Protein AF-K1TJ42-F1 (afdb_monomer_lite)

pLDDT: mean 88.94, std 7.3, range [57.59, 96.19]

Structure (mmCIF, N/CA/C/O backbone):
data_AF-K1TJ42-F1
#
_entry.id   AF-K1TJ42-F1
#
loop_
_atom_site.group_PDB
_atom_site.id
_atom_site.type_symbol
_atom_site.label_atom_id
_atom_site.label_alt_id
_atom_site.label_comp_id
_atom_site.label_asym_id
_atom_site.label_entity_id
_atom_site.label_seq_id
_atom_site.pdbx_PDB_ins_code
_atom_site.Cartn_x
_atom_site.Cartn_y
_atom_site.Cartn_z
_atom_site.occupancy
_atom_site.B_iso_or_equiv
_atom_site.auth_seq_id
_atom_site.auth_comp_id
_atom_site.auth_asym_id
_atom_site.auth_atom_id
_atom_site.pdbx_PDB_model_num
ATOM 1 N N . MET A 1 1 ? 3.726 14.805 -21.926 1.00 73.00 1 MET A N 1
ATOM 2 C CA . MET A 1 1 ? 3.911 13.623 -21.048 1.00 73.00 1 MET A CA 1
ATOM 3 C C . MET A 1 1 ? 2.790 12.601 -21.266 1.00 73.00 1 MET A C 1
ATOM 5 O O . MET A 1 1 ? 1.783 12.955 -21.866 1.00 73.00 1 MET A O 1
ATOM 9 N N . TYR A 1 2 ? 2.928 11.346 -20.803 1.00 90.81 2 TYR A N 1
ATOM 10 C CA . TYR A 1 2 ? 1.888 10.308 -20.982 1.00 90.81 2 TYR A CA 1
ATOM 11 C C . TYR A 1 2 ? 0.571 10.646 -20.260 1.00 90.81 2 TYR A C 1
ATOM 13 O O . TYR A 1 2 ? -0.490 10.549 -20.869 1.00 90.81 2 TYR A O 1
ATOM 21 N N . ALA A 1 3 ? 0.636 11.088 -18.998 1.00 91.25 3 ALA A N 1
ATOM 22 C CA . ALA A 1 3 ? -0.545 11.459 -18.210 1.00 91.25 3 ALA A CA 1
ATOM 23 C C . ALA A 1 3 ? -1.304 12.656 -18.816 1.00 91.25 3 ALA A C 1
ATOM 25 O O . ALA A 1 3 ? -2.513 12.579 -19.014 1.00 91.25 3 ALA A O 1
ATOM 26 N N . GLU A 1 4 ? -0.590 13.708 -19.227 1.00 91.00 4 GLU A N 1
ATOM 27 C CA . GLU A 1 4 ? -1.174 14.870 -19.920 1.00 91.00 4 GLU A CA 1
ATOM 28 C C . GLU A 1 4 ? -1.897 14.471 -21.215 1.00 91.00 4 GLU A C 1
ATOM 30 O O . GLU A 1 4 ? -3.010 14.922 -21.471 1.00 91.00 4 GLU A O 1
ATOM 35 N N . ALA A 1 5 ? -1.304 13.572 -22.011 1.00 93.56 5 ALA A N 1
ATOM 36 C CA . ALA A 1 5 ? -1.918 13.061 -23.240 1.00 93.56 5 ALA A CA 1
ATOM 37 C C . ALA A 1 5 ? -3.174 12.208 -22.979 1.00 93.56 5 ALA A C 1
ATOM 39 O O . ALA A 1 5 ? -3.959 11.959 -23.894 1.00 93.56 5 ALA A O 1
ATOM 40 N N . LYS A 1 6 ? -3.359 11.732 -21.743 1.00 91.44 6 LYS A N 1
ATOM 41 C CA . LYS A 1 6 ? -4.565 11.039 -21.274 1.00 91.44 6 LYS A CA 1
ATOM 42 C C . LYS A 1 6 ? -5.526 11.958 -20.518 1.00 91.44 6 LYS A C 1
ATOM 44 O O . LYS A 1 6 ? -6.544 11.467 -20.041 1.00 91.44 6 LYS A O 1
ATOM 49 N N . HIS A 1 7 ? -5.233 13.259 -20.447 1.00 93.81 7 HIS A N 1
ATOM 50 C CA . HIS A 1 7 ? -5.984 14.241 -19.664 1.00 93.81 7 HIS A CA 1
ATOM 51 C C . HIS A 1 7 ? -6.099 13.854 -18.183 1.00 93.81 7 HIS A C 1
ATOM 53 O O . HIS A 1 7 ? -7.140 14.050 -17.559 1.00 93.81 7 HIS A O 1
ATOM 59 N N . TRP A 1 8 ? -5.038 13.262 -17.633 1.00 95.69 8 TRP A N 1
ATOM 60 C CA . TRP A 1 8 ? -4.941 12.959 -16.210 1.00 95.69 8 TRP A CA 1
ATOM 61 C C . TRP A 1 8 ? -4.169 14.053 -15.482 1.00 95.69 8 TRP A C 1
ATOM 63 O O . TRP A 1 8 ? -3.169 14.563 -15.994 1.00 95.69 8 TRP A O 1
ATOM 73 N N . THR A 1 9 ? -4.617 14.364 -14.273 1.00 94.69 9 THR A N 1
ATOM 74 C CA . THR A 1 9 ? -3.929 15.271 -13.356 1.00 94.69 9 THR A CA 1
ATOM 75 C C . THR A 1 9 ? -2.926 14.470 -12.540 1.00 94.69 9 THR A C 1
ATOM 77 O O . THR A 1 9 ? -3.253 13.392 -12.045 1.00 94.69 9 THR A O 1
ATOM 80 N N . VAL A 1 10 ? -1.705 14.986 -12.411 1.00 94.75 10 VAL A N 1
ATOM 81 C CA . VAL A 1 10 ? -0.651 14.377 -11.594 1.00 94.75 10 VAL A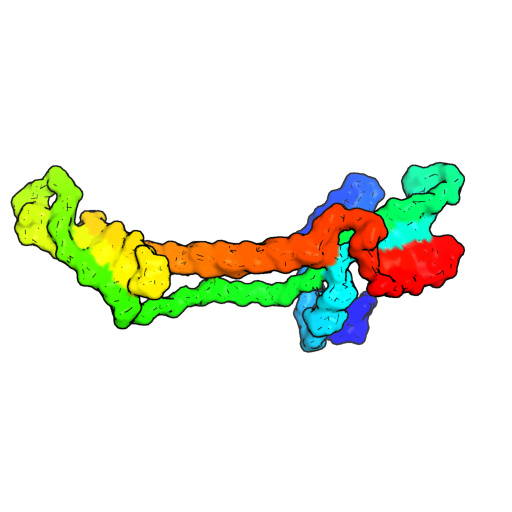 CA 1
ATOM 82 C C . VAL A 1 10 ? -0.317 15.318 -10.449 1.00 94.75 10 VAL A C 1
ATOM 84 O O . VAL A 1 10 ? 0.030 16.474 -10.691 1.00 94.75 10 VAL A O 1
ATOM 87 N N . THR A 1 11 ? -0.382 14.811 -9.223 1.00 95.00 11 THR A N 1
ATOM 88 C CA . THR A 1 11 ? -0.016 15.547 -8.009 1.00 95.00 11 THR A CA 1
ATOM 89 C C . THR A 1 11 ? 1.178 14.860 -7.364 1.00 95.00 11 THR A C 1
ATOM 91 O O . THR A 1 11 ? 1.114 13.682 -7.024 1.00 95.00 11 THR A O 1
ATOM 94 N N . LEU A 1 12 ? 2.288 15.575 -7.200 1.00 93.06 12 LEU A N 1
ATOM 95 C CA . LEU A 1 12 ? 3.464 15.045 -6.513 1.00 93.06 12 LEU A CA 1
ATOM 96 C C . LEU A 1 12 ? 3.221 15.067 -5.000 1.00 93.06 12 LEU A C 1
ATOM 98 O O . LEU A 1 12 ? 2.950 16.128 -4.443 1.00 93.06 12 LEU A O 1
ATOM 102 N N . LEU A 1 13 ? 3.320 13.909 -4.350 1.00 92.19 13 LEU A N 1
ATOM 103 C CA . LEU A 1 13 ? 3.121 13.773 -2.904 1.00 92.19 13 LEU A CA 1
ATOM 104 C C . LEU A 1 13 ? 4.454 13.778 -2.161 1.00 92.19 13 LEU A C 1
ATOM 106 O O . LEU A 1 13 ? 4.599 14.423 -1.127 1.00 92.19 13 LEU A O 1
ATOM 110 N N . ASN A 1 14 ? 5.432 13.056 -2.700 1.00 92.38 14 ASN A N 1
ATOM 111 C CA . ASN A 1 14 ? 6.750 12.909 -2.109 1.00 92.38 14 ASN A CA 1
ATOM 112 C C . ASN A 1 14 ? 7.800 12.767 -3.208 1.00 92.38 14 ASN A C 1
ATOM 114 O O . ASN A 1 14 ? 7.544 12.191 -4.267 1.00 92.38 14 ASN A O 1
ATOM 118 N N . TYR A 1 15 ? 8.989 13.300 -2.956 1.00 93.44 15 TYR A N 1
ATOM 119 C CA . TYR A 1 15 ? 10.063 13.324 -3.932 1.00 93.44 15 TYR A CA 1
ATOM 120 C C . TYR A 1 15 ? 11.413 13.384 -3.231 1.00 93.44 15 TYR A C 1
ATOM 122 O O . TYR A 1 15 ? 11.702 14.318 -2.484 1.00 93.44 15 TYR A O 1
ATOM 130 N N . ASN A 1 16 ? 12.227 12.361 -3.466 1.00 93.25 16 ASN A N 1
ATOM 131 C CA . ASN A 1 16 ? 13.525 12.183 -2.842 1.00 93.25 16 ASN A CA 1
ATOM 132 C C . ASN A 1 16 ? 14.612 12.137 -3.919 1.00 93.25 16 ASN A C 1
ATOM 134 O O . ASN A 1 16 ? 14.671 11.205 -4.726 1.00 93.25 16 ASN A O 1
ATOM 138 N N . GLU A 1 17 ? 15.465 13.156 -3.926 1.00 92.94 17 GLU A N 1
ATOM 139 C CA . GLU A 1 17 ? 16.556 13.305 -4.883 1.00 92.94 17 GLU A CA 1
ATOM 140 C C . GLU A 1 17 ? 17.825 12.578 -4.434 1.00 92.94 17 GLU A C 1
ATOM 142 O O . GLU A 1 17 ? 18.083 12.366 -3.250 1.00 92.94 17 GLU A O 1
ATOM 147 N N . THR A 1 18 ? 18.662 12.220 -5.403 1.00 89.62 18 THR A N 1
ATOM 148 C CA . THR A 1 18 ? 20.022 11.737 -5.140 1.00 89.62 18 THR A CA 1
ATOM 149 C C . THR A 1 18 ? 21.047 12.855 -5.311 1.00 89.62 18 THR A C 1
ATOM 151 O O . THR A 1 18 ? 20.904 13.689 -6.201 1.00 89.62 18 THR A O 1
ATOM 154 N N . GLU A 1 19 ? 22.144 12.812 -4.549 1.00 81.38 19 GLU A N 1
ATOM 155 C CA . GLU A 1 19 ? 23.230 13.815 -4.590 1.00 81.38 19 GLU A CA 1
ATOM 156 C C . GLU A 1 19 ? 23.853 14.014 -5.985 1.00 81.38 19 GLU A C 1
ATOM 158 O O . GLU A 1 19 ? 24.310 15.102 -6.319 1.00 81.38 19 GLU A O 1
ATOM 163 N N . LEU A 1 20 ? 23.857 12.966 -6.814 1.00 78.31 20 LEU A N 1
ATOM 164 C CA . LEU A 1 20 ? 24.419 12.968 -8.170 1.00 78.31 20 LEU A CA 1
ATOM 165 C C . LEU A 1 20 ? 23.394 13.353 -9.256 1.00 78.31 20 LEU A C 1
ATOM 167 O O . LEU A 1 20 ? 23.684 13.225 -10.444 1.00 78.31 20 LEU A O 1
ATOM 171 N N . GLY A 1 21 ? 22.202 13.810 -8.860 1.00 83.25 21 GLY A N 1
ATOM 172 C CA . GLY A 1 21 ? 21.078 14.069 -9.756 1.00 83.25 21 GLY A CA 1
ATOM 173 C C . GLY A 1 21 ? 20.253 12.815 -10.055 1.00 83.25 21 GLY A C 1
ATOM 174 O O . GLY A 1 21 ? 20.766 11.698 -10.111 1.00 83.25 21 GLY A O 1
ATOM 175 N N . GLY A 1 22 ? 18.946 13.003 -10.230 1.00 86.88 22 GLY A N 1
ATOM 176 C CA . GLY A 1 22 ? 17.974 11.918 -10.347 1.00 86.88 22 GLY A CA 1
ATOM 177 C C . GLY A 1 22 ? 17.167 11.705 -9.067 1.00 86.88 22 GLY A C 1
ATOM 178 O O . GLY A 1 22 ? 17.271 12.460 -8.102 1.00 86.88 22 GLY A O 1
ATOM 179 N N . VAL A 1 23 ? 16.323 10.676 -9.096 1.00 91.44 23 VAL A N 1
ATOM 180 C CA . VAL A 1 23 ? 15.300 10.419 -8.080 1.00 91.44 23 VAL A CA 1
ATOM 181 C C . VAL A 1 23 ? 15.555 9.059 -7.462 1.00 91.44 23 VAL A C 1
ATOM 183 O O . VAL A 1 23 ? 15.620 8.057 -8.177 1.00 91.44 23 VAL A O 1
ATOM 186 N N . LYS A 1 24 ? 15.690 9.023 -6.139 1.00 91.56 24 LYS A N 1
ATOM 187 C CA . LYS A 1 24 ? 15.766 7.777 -5.379 1.00 91.56 24 LYS A CA 1
ATOM 188 C C . LYS A 1 24 ? 14.379 7.156 -5.246 1.00 91.56 24 LYS A C 1
ATOM 190 O O . LYS A 1 24 ? 14.200 5.984 -5.556 1.00 91.56 24 LYS A O 1
ATOM 195 N N . GLU A 1 25 ? 13.418 7.958 -4.795 1.00 92.69 25 GLU A N 1
ATOM 196 C CA . GLU A 1 25 ? 12.025 7.573 -4.556 1.00 92.69 25 GLU A CA 1
ATOM 197 C C . GLU A 1 25 ? 11.114 8.762 -4.878 1.00 92.69 25 GLU A C 1
ATOM 199 O O . GLU A 1 25 ? 11.459 9.907 -4.588 1.00 92.69 25 GLU A O 1
ATOM 204 N N . ALA A 1 26 ? 9.959 8.503 -5.483 1.00 94.38 26 ALA A N 1
ATOM 205 C CA . ALA A 1 26 ? 8.925 9.508 -5.688 1.00 94.38 26 ALA A CA 1
ATOM 206 C C . ALA A 1 26 ? 7.549 8.858 -5.609 1.00 94.38 26 ALA A C 1
ATOM 208 O O . ALA A 1 26 ? 7.325 7.802 -6.203 1.00 94.38 26 ALA A O 1
ATOM 209 N N . ASP A 1 27 ? 6.639 9.537 -4.923 1.00 93.88 27 ASP A N 1
ATOM 210 C CA . ASP A 1 27 ? 5.243 9.153 -4.799 1.00 93.88 27 ASP A CA 1
ATOM 211 C C . ASP A 1 27 ? 4.395 10.255 -5.431 1.00 93.88 27 ASP A C 1
ATOM 213 O O . ASP A 1 27 ? 4.568 11.447 -5.154 1.00 93.88 27 ASP A O 1
ATOM 217 N N . PHE A 1 28 ? 3.475 9.865 -6.300 1.00 93.94 28 PHE A N 1
ATOM 218 C CA . PHE A 1 28 ? 2.587 10.789 -6.985 1.00 93.94 28 PHE A CA 1
ATOM 219 C C . PHE A 1 28 ? 1.197 10.179 -7.113 1.00 93.94 28 PHE A C 1
ATOM 221 O O . PHE A 1 28 ? 1.029 8.975 -7.296 1.00 93.94 28 PHE A O 1
ATOM 228 N N . GLU A 1 29 ? 0.201 11.043 -7.031 1.00 94.00 29 GLU A N 1
ATOM 229 C CA . GLU A 1 29 ? -1.196 10.722 -7.243 1.00 94.00 29 GLU A CA 1
ATOM 230 C C . GLU A 1 29 ? -1.559 10.993 -8.705 1.00 94.00 29 GLU A C 1
ATOM 232 O O . GLU A 1 29 ? -1.160 12.012 -9.276 1.00 94.00 29 GLU A O 1
ATOM 237 N N . ILE A 1 30 ? -2.323 10.085 -9.316 1.00 94.25 30 ILE A N 1
ATOM 238 C CA . ILE A 1 30 ? -2.852 10.263 -10.671 1.00 94.25 30 ILE A CA 1
ATOM 239 C C . ILE A 1 30 ? -4.369 10.243 -10.609 1.00 94.25 30 ILE A C 1
ATOM 241 O O . ILE A 1 30 ? -4.978 9.198 -10.381 1.00 94.25 30 ILE A O 1
ATOM 245 N N . GLN A 1 31 ? -4.972 11.390 -10.898 1.00 93.81 31 GLN A N 1
ATOM 246 C CA . GLN A 1 31 ? -6.416 11.548 -10.952 1.00 93.81 31 GLN A CA 1
ATOM 247 C C . GLN A 1 31 ? -6.886 11.562 -12.405 1.00 93.81 31 GLN A C 1
ATOM 249 O O . GLN A 1 31 ? -6.473 12.392 -13.220 1.00 93.81 31 GLN A O 1
ATOM 254 N N . GLY A 1 32 ? -7.772 10.629 -12.741 1.00 92.88 32 GLY A N 1
ATOM 255 C CA . GLY A 1 32 ? -8.365 10.562 -14.067 1.00 92.88 32 GLY A CA 1
ATOM 256 C C . GLY A 1 32 ? -9.116 9.265 -14.334 1.00 92.88 32 GLY A C 1
ATOM 257 O O . GLY A 1 32 ? -8.826 8.210 -13.765 1.00 92.88 32 GLY A O 1
ATOM 258 N N . ALA A 1 33 ? -10.090 9.336 -15.240 1.00 92.38 33 ALA A N 1
ATOM 259 C CA . ALA A 1 33 ? -10.917 8.189 -15.588 1.00 92.38 33 ALA A CA 1
ATOM 260 C C . ALA A 1 33 ? -10.064 7.035 -16.144 1.00 92.38 33 ALA A C 1
ATOM 262 O O . ALA A 1 33 ? -9.321 7.188 -17.120 1.00 92.38 33 ALA A O 1
ATOM 263 N N . GLY A 1 34 ? -10.181 5.864 -15.513 1.00 91.75 34 GLY A N 1
ATOM 264 C CA . GLY A 1 34 ? -9.480 4.648 -15.923 1.00 91.75 34 GLY A CA 1
ATOM 265 C C . GLY A 1 34 ? -7.968 4.647 -15.671 1.00 91.75 34 GLY A C 1
ATOM 266 O O . GLY A 1 34 ? -7.300 3.751 -16.194 1.00 91.75 34 GLY A O 1
ATOM 267 N N . ALA A 1 35 ? -7.424 5.584 -14.882 1.00 93.31 35 ALA A N 1
ATOM 268 C CA . ALA A 1 35 ? -5.989 5.672 -14.592 1.00 93.31 35 ALA A CA 1
ATOM 269 C C . ALA A 1 35 ? -5.422 4.349 -14.053 1.00 93.31 35 ALA A C 1
ATOM 271 O O . ALA A 1 35 ? -4.567 3.734 -14.696 1.00 93.31 35 ALA A O 1
ATOM 272 N N . TYR A 1 36 ? -5.987 3.840 -12.953 1.00 92.06 36 TYR A N 1
ATOM 273 C CA . TYR A 1 36 ? -5.563 2.572 -12.351 1.00 92.06 36 TYR A CA 1
ATOM 274 C C . TYR A 1 36 ? -5.667 1.391 -13.328 1.00 92.06 36 TYR A C 1
ATOM 276 O O . TYR A 1 36 ? -4.726 0.617 -13.483 1.00 92.06 36 TYR A O 1
ATOM 284 N N . SER A 1 37 ? -6.774 1.288 -14.075 1.00 92.50 37 SER A N 1
ATOM 285 C CA . SER A 1 37 ? -7.002 0.176 -15.013 1.00 92.50 37 SER A CA 1
ATOM 286 C C . SER A 1 37 ? -5.924 0.045 -16.094 1.00 92.50 37 SER A C 1
ATOM 288 O O . SER A 1 37 ? -5.658 -1.063 -16.562 1.00 92.50 37 SER A O 1
ATOM 290 N N . ARG A 1 38 ? -5.304 1.169 -16.477 1.00 93.19 38 ARG A N 1
ATOM 291 C CA . ARG A 1 38 ? -4.212 1.212 -17.451 1.00 93.19 38 ARG A CA 1
ATOM 292 C C . ARG A 1 38 ? -2.852 1.039 -16.790 1.00 93.19 38 ARG A C 1
ATOM 294 O O . ARG A 1 38 ? -2.024 0.317 -17.328 1.00 93.19 38 ARG A O 1
ATOM 301 N N . LEU A 1 39 ? -2.625 1.703 -15.659 1.00 94.19 39 LEU A N 1
ATOM 302 C CA . LEU A 1 39 ? -1.321 1.732 -14.999 1.00 94.19 39 LEU A CA 1
ATOM 303 C C . LEU A 1 39 ? -1.024 0.470 -14.188 1.00 94.19 39 LEU A C 1
ATOM 305 O O . LEU A 1 39 ? 0.138 0.186 -13.950 1.00 94.19 39 LEU A O 1
ATOM 309 N N . LYS A 1 40 ? -2.023 -0.338 -13.819 1.00 92.06 40 LYS A N 1
ATOM 310 C CA . LYS A 1 40 ? -1.805 -1.584 -13.063 1.00 92.06 40 LYS A CA 1
ATOM 311 C C . LYS A 1 40 ? -0.838 -2.576 -13.726 1.00 92.06 40 LYS A C 1
ATOM 313 O O . LYS A 1 40 ? -0.302 -3.435 -13.050 1.00 92.06 40 LYS A O 1
ATOM 318 N N . PHE A 1 41 ? -0.625 -2.483 -15.040 1.00 91.69 41 PHE A N 1
ATOM 319 C CA . PHE A 1 41 ? 0.328 -3.335 -15.769 1.00 91.69 41 PHE A CA 1
ATOM 320 C C . PHE A 1 41 ? 1.757 -2.780 -15.774 1.00 91.69 41 PHE A C 1
ATOM 322 O O . PHE A 1 41 ? 2.675 -3.436 -16.252 1.00 91.69 41 PHE A O 1
ATOM 329 N N . GLU A 1 42 ? 1.944 -1.571 -15.252 1.00 94.12 42 GLU A N 1
ATOM 330 C CA . GLU A 1 42 ? 3.244 -0.933 -15.068 1.00 94.12 42 GLU A CA 1
ATOM 331 C C . GLU A 1 42 ? 3.852 -1.276 -13.700 1.00 94.12 42 GLU A C 1
ATOM 333 O O . GLU A 1 42 ? 4.966 -0.860 -13.411 1.00 94.12 42 GLU A O 1
ATOM 338 N N . SER A 1 43 ? 3.146 -2.017 -12.838 1.00 93.69 43 SER A N 1
ATOM 339 C CA . SER A 1 43 ? 3.679 -2.430 -11.542 1.00 93.69 43 SER A CA 1
ATOM 340 C C . SER A 1 43 ? 4.687 -3.568 -11.691 1.00 93.69 43 SER A C 1
ATOM 342 O O . SER A 1 43 ? 4.343 -4.626 -12.222 1.00 93.69 43 SER A O 1
ATOM 344 N N . GLY A 1 44 ? 5.900 -3.389 -11.178 1.00 93.69 44 GLY A N 1
ATOM 345 C CA . GLY A 1 44 ? 6.945 -4.407 -11.198 1.00 93.69 44 GLY A CA 1
ATOM 346 C C . GLY A 1 44 ? 8.350 -3.837 -11.324 1.00 93.69 44 GLY A C 1
ATOM 347 O O . GLY A 1 44 ? 8.597 -2.642 -11.137 1.00 93.69 44 GLY A O 1
ATOM 348 N N . VAL A 1 45 ? 9.303 -4.714 -11.648 1.00 95.25 45 VAL A N 1
ATOM 349 C CA . VAL A 1 45 ? 10.705 -4.331 -11.845 1.00 95.25 45 VAL A CA 1
ATOM 350 C C . VAL A 1 45 ? 10.964 -3.976 -13.313 1.00 95.25 45 VAL A C 1
ATOM 352 O O . VAL A 1 45 ? 10.803 -4.788 -14.227 1.00 95.25 45 VAL A O 1
ATOM 355 N N . HIS A 1 46 ? 11.447 -2.761 -13.542 1.00 95.88 46 HIS A N 1
ATOM 356 C CA . HIS A 1 46 ? 11.891 -2.242 -14.829 1.00 95.88 46 HIS A CA 1
ATOM 357 C C . HIS A 1 46 ? 13.410 -2.347 -14.915 1.00 95.88 46 HIS A C 1
ATOM 359 O O . HIS A 1 46 ? 14.145 -1.775 -14.111 1.00 95.88 46 HIS A O 1
ATOM 365 N N . ARG A 1 47 ? 13.906 -3.078 -15.910 1.00 95.25 47 ARG A N 1
ATOM 366 C CA . ARG A 1 47 ? 15.340 -3.263 -16.144 1.00 95.25 47 ARG A CA 1
ATOM 367 C C . ARG A 1 47 ? 15.824 -2.310 -17.226 1.00 95.25 47 ARG A C 1
ATOM 369 O O . ARG A 1 47 ? 15.271 -2.312 -18.318 1.00 95.25 47 ARG A O 1
ATOM 376 N N . VAL A 1 48 ? 16.918 -1.593 -16.994 1.00 95.31 48 VAL A N 1
ATOM 377 C CA . VAL A 1 48 ? 17.564 -0.755 -18.015 1.00 95.31 48 VAL A CA 1
ATOM 378 C C . VAL A 1 48 ? 18.972 -1.244 -18.325 1.00 95.31 48 VAL A C 1
ATOM 380 O O . VAL A 1 48 ? 19.723 -1.616 -17.424 1.00 95.31 48 VAL A O 1
ATOM 383 N N . GLN A 1 49 ? 19.331 -1.252 -19.606 1.00 94.50 49 GLN A N 1
ATOM 384 C CA . GLN A 1 49 ? 20.678 -1.531 -20.092 1.00 94.50 49 GLN A CA 1
ATOM 385 C C . GLN A 1 49 ? 21.180 -0.328 -20.885 1.00 94.50 49 GLN A C 1
ATOM 387 O O . GLN A 1 49 ? 20.628 -0.012 -21.941 1.00 94.50 49 GLN A O 1
ATOM 392 N N . ARG A 1 50 ? 22.208 0.348 -20.366 1.00 94.69 50 ARG A N 1
ATOM 393 C CA . ARG A 1 50 ? 22.812 1.544 -20.973 1.00 94.69 50 ARG A CA 1
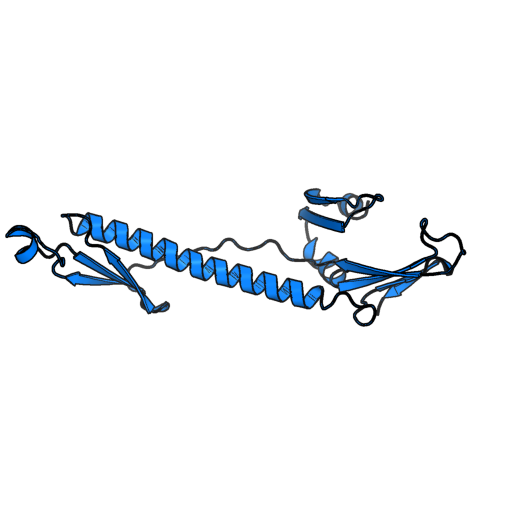ATOM 394 C C . ARG A 1 50 ? 24.264 1.713 -20.534 1.00 94.69 50 ARG A C 1
ATOM 396 O O . ARG A 1 50 ? 24.680 1.089 -19.562 1.00 94.69 50 ARG A O 1
ATOM 403 N N . VAL A 1 51 ? 25.009 2.575 -21.216 1.00 93.38 51 VAL A N 1
ATOM 404 C CA . VAL A 1 51 ? 26.265 3.129 -20.688 1.00 93.38 51 VAL A CA 1
ATOM 405 C C . VAL A 1 51 ? 25.879 4.307 -19.785 1.00 93.38 51 VAL A C 1
ATOM 407 O O . VAL A 1 51 ? 25.253 5.240 -20.290 1.00 93.38 51 VAL A O 1
ATOM 410 N N . PRO A 1 52 ? 26.101 4.248 -18.461 1.00 90.75 52 PRO A N 1
ATOM 411 C CA . PRO A 1 52 ? 25.717 5.336 -17.570 1.00 90.75 52 PRO A CA 1
ATOM 412 C C . PRO A 1 52 ? 26.721 6.491 -17.659 1.00 90.75 52 PRO A C 1
ATOM 414 O O . PRO A 1 52 ? 27.891 6.285 -17.960 1.00 90.75 52 PRO A O 1
ATOM 417 N N . GLU A 1 53 ? 26.267 7.703 -17.351 1.00 86.88 53 GLU A N 1
ATOM 418 C CA . GLU A 1 53 ? 27.093 8.921 -17.424 1.00 86.88 53 GLU A CA 1
ATOM 419 C C . GLU A 1 53 ? 28.283 8.895 -16.453 1.00 86.88 53 GLU A C 1
ATOM 421 O O . GLU A 1 53 ? 29.317 9.499 -16.713 1.00 86.88 53 GLU A O 1
ATOM 426 N N . THR A 1 54 ? 28.164 8.143 -15.358 1.00 85.69 54 THR A N 1
ATOM 427 C CA . THR A 1 54 ? 29.223 7.960 -14.359 1.00 85.69 54 THR A CA 1
ATOM 428 C C . THR A 1 54 ? 30.303 6.954 -14.782 1.00 85.69 54 THR A C 1
ATOM 430 O O . THR A 1 54 ? 31.247 6.739 -14.028 1.00 85.69 54 THR A O 1
ATOM 433 N N . GLU A 1 55 ? 30.166 6.288 -15.935 1.00 87.06 55 GLU A N 1
ATOM 434 C CA . GLU A 1 55 ? 31.084 5.240 -16.400 1.00 87.06 55 GLU A CA 1
ATOM 435 C C . GLU A 1 55 ? 32.036 5.767 -17.481 1.00 87.06 55 GLU A C 1
ATOM 437 O O . GLU A 1 55 ? 31.618 6.136 -18.576 1.00 87.06 55 GLU A O 1
ATOM 442 N N . SER A 1 56 ? 33.344 5.734 -17.214 1.00 82.00 56 SER A N 1
ATOM 443 C CA . SER A 1 56 ? 34.361 6.251 -18.145 1.00 82.00 56 SER A CA 1
ATOM 444 C C . SER A 1 56 ? 34.759 5.267 -19.256 1.00 82.00 56 SER A C 1
ATOM 446 O O . SER A 1 56 ? 35.331 5.675 -20.261 1.00 82.00 56 SER A O 1
ATOM 448 N N . GLY A 1 57 ? 34.482 3.967 -19.089 1.00 85.19 57 GLY A N 1
ATOM 449 C CA . GLY A 1 57 ? 34.969 2.900 -19.975 1.00 85.19 57 GLY A CA 1
ATOM 450 C C . GLY A 1 57 ? 34.034 2.499 -21.121 1.00 85.19 57 GLY A C 1
ATOM 451 O O . GLY A 1 57 ? 34.321 1.531 -21.823 1.00 85.19 57 GLY A O 1
ATOM 452 N N . GLY A 1 58 ? 32.889 3.168 -21.288 1.00 86.94 58 GLY A N 1
ATOM 453 C CA . GLY A 1 58 ? 31.910 2.823 -22.329 1.00 86.94 58 GLY A CA 1
ATOM 454 C C . GLY A 1 58 ? 31.218 1.465 -22.130 1.00 86.94 58 GLY A C 1
ATOM 455 O O . GLY A 1 58 ? 30.595 0.938 -23.053 1.00 86.94 58 GLY A O 1
ATOM 456 N N . ARG A 1 59 ? 31.330 0.863 -20.938 1.00 92.44 59 ARG A N 1
ATOM 457 C CA . ARG A 1 59 ? 30.745 -0.445 -20.635 1.00 92.44 59 ARG A CA 1
ATOM 458 C C . ARG A 1 59 ? 29.243 -0.319 -20.379 1.00 92.44 59 ARG A C 1
ATOM 460 O O . ARG A 1 59 ? 28.778 0.562 -19.663 1.00 92.44 59 ARG A O 1
ATOM 467 N N . VAL A 1 60 ? 28.470 -1.249 -20.938 1.00 91.75 60 VAL A N 1
ATOM 468 C CA . VAL A 1 60 ? 27.023 -1.320 -20.695 1.00 91.75 60 VAL A CA 1
ATOM 469 C C . VAL A 1 60 ? 26.758 -1.877 -19.299 1.00 91.75 60 VAL A C 1
ATOM 471 O O . VAL A 1 60 ? 27.138 -3.007 -18.987 1.00 91.75 60 VAL A O 1
ATOM 474 N N . HIS A 1 61 ? 26.061 -1.103 -18.473 1.00 93.19 61 HIS A N 1
ATOM 475 C CA . HIS A 1 61 ? 25.591 -1.509 -17.153 1.00 93.19 61 HIS A CA 1
ATOM 476 C C . HIS A 1 61 ? 24.115 -1.897 -17.198 1.00 93.19 61 HIS A C 1
ATOM 478 O O . HIS A 1 61 ? 23.351 -1.464 -18.061 1.00 93.19 61 HIS A O 1
ATOM 484 N N . THR A 1 62 ? 23.718 -2.757 -16.258 1.00 92.44 62 THR A N 1
ATOM 485 C CA . THR A 1 62 ? 22.317 -3.124 -16.042 1.00 92.44 62 THR A CA 1
ATOM 486 C C . THR A 1 62 ? 21.855 -2.589 -14.693 1.00 92.44 62 THR A C 1
ATOM 488 O O . THR A 1 62 ? 22.366 -3.032 -13.661 1.00 92.44 62 THR A O 1
ATOM 491 N N . SER A 1 63 ? 20.851 -1.718 -14.707 1.00 92.38 63 SER A N 1
ATOM 492 C CA . SER A 1 63 ? 20.201 -1.185 -13.504 1.00 92.38 63 SER A CA 1
ATOM 493 C C . SER A 1 63 ? 18.738 -1.624 -13.447 1.00 92.38 63 SER A C 1
ATOM 495 O O . SER A 1 63 ? 18.174 -2.067 -14.454 1.00 92.38 63 SER A O 1
ATOM 497 N N . THR A 1 64 ? 18.132 -1.526 -12.270 1.00 93.56 64 THR A N 1
ATOM 498 C CA . THR A 1 64 ? 16.711 -1.800 -12.042 1.00 93.56 64 THR A CA 1
ATOM 499 C C . THR A 1 64 ? 16.048 -0.600 -11.379 1.00 93.56 64 THR A C 1
ATOM 501 O O . THR A 1 64 ? 16.700 0.159 -10.667 1.00 93.56 64 THR A O 1
ATOM 504 N N . ALA A 1 65 ? 14.760 -0.426 -11.645 1.00 93.94 65 ALA A N 1
ATOM 505 C CA . ALA A 1 65 ? 13.869 0.486 -10.943 1.00 93.94 65 ALA A CA 1
ATOM 506 C C . ALA A 1 65 ? 12.560 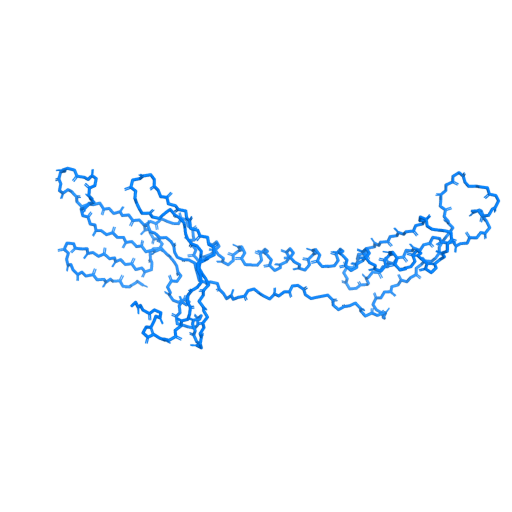-0.257 -10.681 1.00 93.94 65 ALA A C 1
ATOM 508 O O . ALA A 1 65 ? 12.156 -1.086 -11.494 1.00 93.94 65 ALA A O 1
ATOM 509 N N . THR A 1 66 ? 11.908 0.008 -9.560 1.00 94.50 66 THR A N 1
ATOM 510 C CA . THR A 1 66 ? 10.658 -0.663 -9.200 1.00 94.50 66 THR A CA 1
ATOM 511 C C . THR A 1 66 ? 9.518 0.329 -9.211 1.00 94.50 66 THR A C 1
ATOM 513 O O . THR A 1 66 ? 9.654 1.422 -8.666 1.00 94.50 66 THR A O 1
ATOM 516 N N . VAL A 1 67 ? 8.398 -0.065 -9.799 1.00 95.00 67 VAL A N 1
ATOM 517 C CA . VAL A 1 67 ? 7.182 0.742 -9.856 1.00 95.00 67 VAL A CA 1
ATOM 518 C C . VAL A 1 67 ? 6.088 -0.020 -9.122 1.00 95.00 67 VAL A C 1
ATOM 520 O O . VAL A 1 67 ? 5.869 -1.199 -9.384 1.00 95.00 67 VAL A O 1
ATOM 523 N N . ALA A 1 68 ? 5.417 0.644 -8.186 1.00 94.12 68 ALA A N 1
ATOM 524 C CA . ALA A 1 68 ? 4.213 0.131 -7.545 1.00 94.12 68 ALA A CA 1
ATOM 525 C C . ALA A 1 68 ? 3.034 1.007 -7.967 1.00 94.12 68 ALA A C 1
ATOM 527 O O . ALA A 1 68 ? 3.142 2.232 -7.954 1.00 94.12 68 ALA A O 1
ATOM 528 N N . VAL A 1 69 ? 1.922 0.381 -8.339 1.00 94.31 69 VAL A N 1
ATOM 529 C CA . VAL A 1 69 ? 0.690 1.064 -8.728 1.00 94.31 69 VAL A CA 1
ATOM 530 C C . VAL A 1 69 ? -0.425 0.549 -7.840 1.00 94.31 69 VAL A C 1
ATOM 532 O O . VAL A 1 69 ? -0.861 -0.597 -7.955 1.00 94.31 69 VAL A O 1
ATOM 535 N N . LEU A 1 70 ? -0.870 1.413 -6.937 1.00 91.81 70 LEU A N 1
ATOM 536 C CA . LEU A 1 70 ? -1.897 1.109 -5.955 1.00 91.81 70 LEU A CA 1
ATOM 537 C C . LEU A 1 70 ? -3.141 1.947 -6.267 1.00 91.81 70 LEU A C 1
ATOM 539 O O . LEU A 1 70 ? -3.003 3.077 -6.746 1.00 91.81 70 LEU A O 1
ATOM 543 N N . PRO A 1 71 ? -4.347 1.403 -6.052 1.00 89.69 71 PRO A N 1
ATOM 544 C CA . PRO A 1 71 ? -5.549 2.220 -6.075 1.00 89.69 71 PRO A CA 1
ATOM 545 C C . PRO A 1 71 ? -5.533 3.200 -4.893 1.00 89.69 71 PRO A C 1
ATOM 547 O O . PRO A 1 71 ? -4.779 3.030 -3.932 1.00 89.69 71 PRO A O 1
ATOM 550 N N . GLU A 1 72 ? -6.375 4.228 -4.965 1.00 84.25 72 GLU A N 1
ATOM 551 C CA . GLU A 1 72 ? -6.626 5.105 -3.822 1.00 84.25 72 GLU A CA 1
ATOM 552 C C . GLU A 1 72 ? -7.145 4.270 -2.641 1.00 84.25 72 GLU A C 1
ATOM 554 O O . GLU A 1 72 ? -7.985 3.384 -2.821 1.00 84.25 72 GLU A O 1
ATOM 559 N N . MET A 1 73 ? -6.593 4.503 -1.447 1.00 77.19 73 MET A N 1
ATOM 560 C CA . MET A 1 73 ? -6.994 3.757 -0.255 1.00 77.19 73 MET A CA 1
ATOM 561 C C . MET A 1 73 ? -8.387 4.190 0.196 1.00 77.19 73 MET A C 1
ATOM 563 O O . MET A 1 73 ? -8.675 5.382 0.292 1.00 77.19 73 MET A O 1
ATOM 567 N N . GLU A 1 74 ? -9.224 3.220 0.555 1.00 75.44 74 GLU A N 1
ATOM 568 C CA . GLU A 1 74 ? -10.469 3.496 1.268 1.00 75.44 74 GLU A CA 1
ATOM 569 C C . GLU A 1 74 ? -10.160 4.017 2.679 1.00 75.44 74 GLU A C 1
ATOM 571 O O . GLU A 1 74 ? -9.224 3.559 3.343 1.00 75.44 74 GLU A O 1
ATOM 576 N N . GLN A 1 75 ? -10.947 4.986 3.148 1.00 76.25 75 GLN A N 1
ATOM 577 C CA . GLN A 1 75 ? -10.859 5.432 4.536 1.00 76.25 75 GLN A CA 1
ATOM 578 C C . GLN A 1 75 ? -11.458 4.365 5.452 1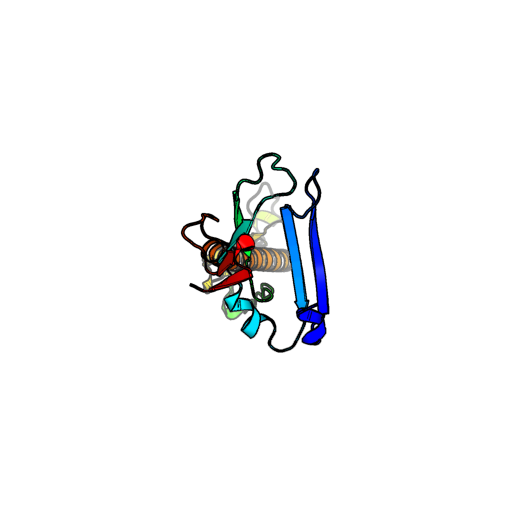.00 76.25 75 GLN A C 1
ATOM 580 O O . GLN A 1 75 ? -12.495 3.782 5.142 1.00 76.25 75 GLN A O 1
ATOM 585 N N . ALA A 1 76 ? -10.814 4.128 6.597 1.00 82.31 76 ALA A N 1
ATOM 586 C CA . ALA A 1 76 ? -11.359 3.238 7.611 1.00 82.31 76 ALA A CA 1
ATOM 587 C C . ALA A 1 76 ? -12.673 3.824 8.149 1.00 82.31 76 ALA A C 1
ATOM 589 O O . ALA A 1 76 ? -12.672 4.832 8.855 1.00 82.31 76 ALA A O 1
ATOM 590 N N . GLU A 1 77 ? -13.792 3.185 7.826 1.00 79.38 77 GLU A N 1
ATOM 591 C CA . GLU A 1 77 ? -15.100 3.539 8.363 1.00 79.38 77 GLU A CA 1
ATOM 592 C C . GLU A 1 77 ? -15.517 2.498 9.402 1.00 79.38 77 GLU A C 1
ATOM 594 O O . GLU A 1 77 ? -15.396 1.290 9.194 1.00 79.38 77 GLU A O 1
ATOM 599 N N . VAL A 1 78 ? -15.983 2.971 10.556 1.00 81.94 78 VAL A N 1
ATOM 600 C CA . VAL A 1 78 ? -16.456 2.104 11.634 1.00 81.94 78 VAL A CA 1
ATOM 601 C C . VAL A 1 78 ? -17.911 2.425 11.903 1.00 81.94 78 VAL A C 1
ATOM 603 O O . VAL A 1 78 ? -18.222 3.412 12.570 1.00 81.94 78 VAL A O 1
ATOM 606 N N . ASP A 1 79 ? -18.794 1.556 11.425 1.00 84.00 79 ASP A N 1
ATOM 607 C CA . ASP A 1 79 ? -20.195 1.572 11.824 1.00 84.00 79 ASP A CA 1
ATOM 608 C C . ASP A 1 79 ? -20.365 0.807 13.143 1.00 84.00 79 ASP A C 1
ATOM 610 O O . ASP A 1 79 ? -20.076 -0.390 13.237 1.00 84.00 79 ASP A O 1
ATOM 614 N N . ILE A 1 80 ? -20.802 1.511 14.189 1.00 86.94 80 ILE A N 1
ATOM 615 C CA . ILE A 1 80 ? -21.037 0.928 15.512 1.00 86.94 80 ILE A CA 1
ATOM 616 C C . ILE A 1 80 ? -22.532 0.871 15.754 1.00 86.94 80 ILE A C 1
ATOM 618 O O . ILE A 1 80 ? -23.159 1.840 16.193 1.00 86.94 80 ILE A O 1
ATOM 622 N N . ARG A 1 81 ? -23.086 -0.315 15.543 1.00 90.88 81 ARG A N 1
ATOM 623 C CA . ARG A 1 81 ? -24.499 -0.568 15.778 1.00 90.88 81 ARG A CA 1
ATOM 624 C C . ARG A 1 81 ? -24.767 -0.846 17.262 1.00 90.88 81 ARG A C 1
ATOM 626 O O . ARG A 1 81 ? -24.086 -1.688 17.856 1.00 90.88 81 ARG A O 1
ATOM 633 N N . PRO A 1 82 ? -25.747 -0.178 17.898 1.00 87.62 82 PRO A N 1
ATOM 634 C CA . PRO A 1 82 ? -26.051 -0.382 19.315 1.00 87.62 82 PRO A CA 1
ATOM 635 C C . PRO A 1 82 ? -26.373 -1.837 19.693 1.00 87.62 82 PRO A C 1
ATOM 637 O O . PRO A 1 82 ? -26.054 -2.261 20.801 1.00 87.62 82 PRO A O 1
ATOM 640 N N . GLU A 1 83 ? -26.976 -2.610 18.789 1.00 93.19 83 GLU A N 1
ATOM 641 C CA . GLU A 1 83 ? -27.324 -4.026 18.974 1.00 93.19 83 GLU A CA 1
ATOM 642 C C . GLU A 1 83 ? -26.107 -4.957 19.148 1.00 93.19 83 GLU A C 1
ATOM 644 O O . GLU A 1 83 ? -26.182 -5.988 19.838 1.00 93.19 83 GLU A O 1
AT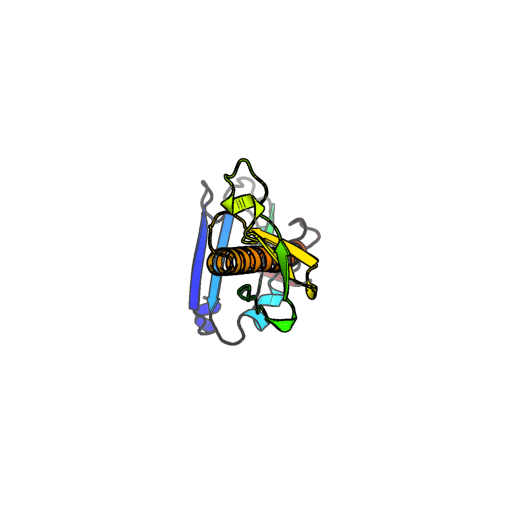OM 649 N N . ASP A 1 84 ? -24.968 -4.559 18.581 1.00 92.38 84 ASP A N 1
ATOM 650 C CA . ASP A 1 84 ? -23.708 -5.299 18.627 1.00 92.38 84 ASP A CA 1
ATOM 651 C C . ASP A 1 84 ? -22.923 -5.031 19.921 1.00 92.38 84 ASP A C 1
ATOM 653 O O . ASP A 1 84 ? -21.922 -5.700 20.198 1.00 92.38 84 ASP A O 1
ATOM 657 N N . ILE A 1 85 ? -23.395 -4.095 20.752 1.00 93.75 85 ILE A N 1
ATOM 658 C CA . ILE A 1 85 ? -22.748 -3.704 22.002 1.00 93.75 85 ILE A CA 1
ATOM 659 C C . ILE A 1 85 ? -23.485 -4.309 23.195 1.00 93.75 85 ILE A C 1
ATOM 661 O O . ILE A 1 85 ? -24.659 -4.044 23.447 1.00 93.75 85 ILE A O 1
ATOM 665 N N . GLU A 1 86 ? -22.763 -5.078 24.001 1.00 94.56 86 GLU A N 1
ATOM 666 C CA . GLU A 1 86 ? -23.213 -5.467 25.331 1.00 94.56 86 GLU A CA 1
ATOM 667 C C . GLU A 1 86 ? -22.669 -4.486 26.373 1.00 94.56 86 GLU A C 1
ATOM 669 O O . GLU A 1 86 ? -21.457 -4.304 26.511 1.00 94.56 86 GLU A O 1
ATOM 674 N N . MET A 1 87 ? -23.573 -3.846 27.115 1.00 93.69 87 MET A N 1
ATOM 675 C CA . MET A 1 87 ? -23.230 -2.921 28.191 1.00 93.69 87 MET A CA 1
ATOM 676 C C . MET A 1 87 ? -23.379 -3.606 29.548 1.00 93.69 87 MET A C 1
ATOM 678 O O . MET A 1 87 ? -24.469 -4.024 29.930 1.00 93.69 87 MET A O 1
ATOM 682 N N . GLN A 1 88 ? -22.292 -3.645 30.310 1.00 93.00 88 GLN A N 1
ATOM 683 C CA . GLN A 1 88 ? -22.261 -4.125 31.685 1.00 93.00 88 GLN A CA 1
ATOM 684 C C . GLN A 1 88 ? -21.981 -2.955 32.626 1.00 93.00 88 GLN A C 1
ATOM 686 O O . GLN A 1 88 ? -21.028 -2.197 32.439 1.00 93.00 88 GLN A O 1
ATOM 691 N N . VAL A 1 89 ? -22.809 -2.811 33.658 1.00 91.38 89 VAL A N 1
ATOM 692 C CA . VAL A 1 89 ? -22.650 -1.782 34.692 1.00 91.38 89 VAL A CA 1
ATOM 693 C C . VAL A 1 89 ? -22.229 -2.465 35.978 1.00 91.38 89 VAL A C 1
ATOM 695 O O . VAL A 1 89 ? -22.842 -3.447 36.393 1.00 91.38 89 VAL A O 1
ATOM 698 N N . TYR A 1 90 ? -21.179 -1.956 36.607 1.00 88.69 90 TYR A N 1
ATOM 699 C CA . TYR A 1 90 ? -20.636 -2.532 37.830 1.00 88.69 90 TYR A CA 1
ATOM 700 C C . TYR A 1 90 ? -20.191 -1.439 38.805 1.00 88.69 90 TYR A C 1
ATOM 702 O O . TYR A 1 90 ? -20.225 -0.241 38.512 1.00 88.69 90 TYR A O 1
ATOM 710 N N . ARG A 1 91 ? -19.836 -1.852 40.024 1.00 85.19 91 ARG A N 1
ATOM 711 C CA . ARG A 1 91 ? -19.345 -0.930 41.051 1.00 85.19 91 ARG A CA 1
ATOM 712 C C . ARG A 1 91 ? -17.914 -0.518 40.731 1.00 85.19 91 ARG A C 1
ATOM 714 O O . ARG A 1 91 ? -17.076 -1.376 40.458 1.00 85.19 91 ARG A O 1
ATOM 721 N N . SER A 1 92 ? -17.649 0.780 40.792 1.00 78.81 92 SER A N 1
ATOM 722 C CA . SER A 1 92 ? -16.314 1.328 40.563 1.00 78.81 92 SER A CA 1
ATOM 723 C C . SER A 1 92 ? -15.336 0.803 41.614 1.00 78.81 92 SER A C 1
ATOM 725 O O . SER A 1 92 ? -15.663 0.730 42.799 1.00 78.81 92 SER A O 1
ATOM 727 N N . SER A 1 93 ? -14.132 0.430 41.192 1.00 71.81 93 SER A N 1
ATOM 728 C CA . SER A 1 93 ? -13.079 -0.056 42.088 1.00 71.81 93 SER A CA 1
ATOM 729 C C . SER A 1 93 ? -12.189 1.108 42.540 1.00 71.81 93 SER A C 1
ATOM 731 O O . SER A 1 93 ? -11.618 1.786 41.688 1.00 71.81 93 SER A O 1
ATOM 733 N N . GLY A 1 94 ? -12.016 1.334 43.847 1.00 71.12 94 GLY A N 1
ATOM 734 C CA . GLY A 1 94 ? -11.065 2.337 44.352 1.00 71.12 94 GLY A CA 1
ATOM 735 C C . GLY A 1 94 ? -11.290 2.761 45.806 1.00 71.12 94 GLY A C 1
ATOM 736 O O . GLY A 1 94 ? -12.293 2.396 46.416 1.00 71.12 94 GLY A O 1
ATOM 737 N N . ALA A 1 95 ? -10.360 3.559 46.352 1.00 60.84 95 ALA A N 1
ATOM 738 C CA . ALA A 1 95 ? -10.389 4.108 47.718 1.00 60.84 95 ALA A CA 1
ATOM 739 C C . ALA A 1 95 ? -11.423 5.244 47.878 1.00 60.84 95 ALA A C 1
ATOM 741 O O . ALA A 1 95 ? -11.112 6.374 48.249 1.00 60.84 95 ALA A O 1
ATOM 742 N N . GLY A 1 96 ? -12.668 4.949 47.527 1.00 57.59 96 GLY A N 1
ATOM 743 C CA . GLY A 1 96 ? -13.779 5.880 47.548 1.00 57.59 96 GLY A CA 1
ATOM 744 C C . GLY A 1 96 ? -14.576 5.861 48.844 1.00 57.59 96 GLY A C 1
ATOM 745 O O . GLY A 1 96 ? -14.783 4.806 49.436 1.00 57.59 96 GLY A O 1
ATOM 746 N N . GLY A 1 97 ? -15.095 7.023 49.253 1.00 67.00 97 GLY A N 1
ATOM 747 C CA . GLY A 1 97 ? -16.059 7.122 50.354 1.00 67.00 97 GLY A CA 1
ATOM 748 C C . GLY A 1 97 ? -17.369 6.362 50.085 1.00 67.00 97 GLY A C 1
ATOM 749 O O . GLY A 1 97 ? -17.550 5.740 49.039 1.00 67.00 97 GLY A O 1
ATOM 750 N N . GLN A 1 98 ? -18.332 6.449 51.011 1.00 64.19 98 GLN A N 1
ATOM 751 C CA . GLN A 1 98 ? -19.581 5.658 50.992 1.00 64.19 98 GLN A CA 1
ATOM 752 C C . GLN A 1 98 ? -20.343 5.657 49.649 1.00 64.19 98 GLN A C 1
ATOM 754 O O . GLN A 1 98 ? -21.042 4.690 49.349 1.00 64.19 98 GLN A O 1
ATOM 759 N N . HIS A 1 99 ? -20.207 6.715 48.843 1.00 64.44 99 HIS A N 1
ATOM 760 C CA . HIS A 1 99 ? -20.833 6.838 47.526 1.00 64.44 99 HIS A CA 1
ATOM 761 C C . HIS A 1 99 ? -20.312 5.813 46.499 1.00 64.44 99 HIS A C 1
ATOM 763 O O . HIS A 1 99 ? -21.102 5.271 45.734 1.00 64.44 99 HIS A O 1
ATOM 769 N N . ILE A 1 100 ? -19.015 5.488 46.505 1.00 65.94 100 ILE A N 1
ATOM 770 C CA . ILE A 1 100 ? -18.412 4.526 45.558 1.00 65.94 100 ILE A CA 1
ATOM 771 C C . ILE A 1 100 ? -18.858 3.088 45.864 1.00 65.94 100 ILE A C 1
ATOM 773 O O . ILE A 1 100 ? -19.065 2.292 44.954 1.00 65.94 100 ILE A O 1
ATOM 777 N N . ASN A 1 101 ? -19.118 2.781 47.137 1.00 65.88 101 ASN A N 1
ATOM 778 C CA . ASN A 1 101 ? -19.590 1.457 47.551 1.00 65.88 101 ASN A CA 1
ATOM 779 C C . ASN A 1 101 ? -21.086 1.229 47.260 1.00 65.88 101 ASN A C 1
ATOM 781 O O . ASN A 1 101 ? -21.527 0.084 47.131 1.00 65.88 101 ASN A O 1
ATOM 785 N N . LYS A 1 102 ? -21.881 2.305 47.157 1.00 68.69 102 LYS A N 1
ATOM 786 C CA . LYS A 1 102 ? -23.341 2.231 46.967 1.00 68.69 102 LYS A CA 1
ATOM 787 C C . LYS A 1 102 ? -23.775 2.426 45.511 1.00 68.69 102 LYS A C 1
ATOM 789 O O . LYS A 1 102 ? -24.712 1.755 45.084 1.00 68.69 102 LYS A O 1
ATOM 794 N N . THR A 1 103 ? -23.096 3.283 44.749 1.00 75.62 103 THR A N 1
ATOM 795 C CA . THR A 1 103 ? -23.505 3.665 43.388 1.00 75.62 103 THR A CA 1
ATOM 796 C C . THR A 1 103 ? -22.726 2.879 42.330 1.00 75.62 103 THR A C 1
ATOM 798 O O . THR A 1 103 ? -21.498 2.865 42.336 1.00 75.62 103 THR A O 1
ATOM 801 N N . SER A 1 104 ? -23.431 2.245 41.387 1.00 79.44 104 SER A N 1
ATOM 802 C CA . SER A 1 104 ? -22.803 1.548 40.253 1.00 79.44 104 SER A CA 1
ATOM 803 C C . SER A 1 104 ? -22.627 2.517 39.083 1.00 79.44 104 SER A C 1
ATOM 805 O O . SER A 1 104 ? -23.544 2.682 38.282 1.00 79.44 104 SER A O 1
ATOM 807 N N . SER A 1 105 ? -21.486 3.211 39.022 1.00 84.44 105 SER A N 1
ATOM 808 C CA . SER A 1 105 ? -21.192 4.184 37.958 1.00 84.44 105 SER A CA 1
ATOM 809 C C . SER A 1 105 ? -20.208 3.680 36.898 1.00 84.44 105 SER A C 1
ATOM 811 O O . SER A 1 105 ? -20.129 4.296 35.835 1.00 84.44 105 SER A O 1
ATOM 813 N N . ALA A 1 106 ? -19.483 2.581 37.140 1.00 89.62 106 ALA A N 1
ATOM 814 C CA . ALA A 1 106 ? -18.536 2.025 36.178 1.00 89.62 106 ALA A CA 1
ATOM 815 C C . ALA A 1 106 ? -19.261 1.294 35.042 1.00 89.62 106 ALA A C 1
ATOM 817 O O . ALA A 1 106 ? -20.202 0.529 35.269 1.00 89.62 106 ALA A O 1
ATOM 818 N N . VAL A 1 107 ? -18.797 1.521 33.814 1.00 93.88 107 VAL A N 1
ATOM 819 C CA . VAL A 1 107 ? -19.373 0.950 32.595 1.00 93.88 107 VAL A CA 1
ATOM 820 C C . VAL A 1 107 ? -18.309 0.150 31.864 1.00 93.88 107 VAL A C 1
ATOM 822 O O . VAL A 1 107 ? -17.199 0.627 31.652 1.00 93.88 107 VAL A O 1
ATOM 825 N N . ARG A 1 108 ? -18.669 -1.053 31.425 1.00 94.62 108 ARG A N 1
ATOM 826 C CA . ARG A 1 108 ? -17.915 -1.868 30.475 1.00 94.62 108 ARG A CA 1
ATOM 827 C C . ARG A 1 108 ? -18.770 -2.087 29.238 1.00 94.62 108 ARG A C 1
ATOM 829 O O . ARG A 1 108 ? -19.936 -2.445 29.361 1.00 94.62 108 ARG A O 1
ATOM 836 N N . LEU A 1 109 ? -18.186 -1.879 28.068 1.00 95.50 109 LEU A N 1
ATOM 837 C CA . LEU A 1 109 ? -18.796 -2.200 26.785 1.00 95.50 109 LEU A CA 1
ATOM 838 C C . LEU A 1 109 ? -18.022 -3.340 26.132 1.00 95.50 109 LEU A C 1
ATOM 840 O O . LEU A 1 109 ? -16.789 -3.353 26.152 1.00 95.50 109 LEU A O 1
ATOM 844 N N . ILE A 1 110 ? -18.760 -4.282 25.559 1.00 94.88 110 ILE A N 1
ATOM 845 C CA . ILE A 1 110 ? -18.233 -5.414 24.803 1.00 94.88 110 ILE A CA 1
ATOM 846 C C . ILE A 1 110 ? -18.827 -5.333 23.403 1.00 94.88 110 ILE A C 1
ATOM 848 O O . ILE A 1 110 ? -20.045 -5.371 23.252 1.00 94.88 110 ILE A O 1
ATOM 852 N N . HIS A 1 111 ? -17.983 -5.226 22.383 1.00 95.06 111 HIS A N 1
ATOM 853 C CA . HIS A 1 111 ? -18.427 -5.323 20.998 1.00 95.06 111 HIS A CA 1
ATOM 854 C C . HIS A 1 111 ? -18.416 -6.789 20.577 1.00 95.06 111 HIS A C 1
ATOM 856 O O . HIS A 1 111 ? -17.349 -7.384 20.427 1.00 95.06 111 HIS A O 1
ATOM 862 N N . LYS A 1 112 ? -19.599 -7.390 20.424 1.00 92.88 112 LYS A N 1
ATOM 863 C CA . LYS A 1 112 ? -19.749 -8.834 20.185 1.00 92.88 112 LYS A CA 1
ATOM 864 C C . LYS A 1 112 ? -19.031 -9.308 18.912 1.00 92.88 112 LYS A C 1
ATOM 866 O O . LYS A 1 112 ? -18.350 -10.326 19.005 1.00 92.88 112 LYS A O 1
ATOM 871 N N . PRO A 1 113 ? -19.104 -8.599 17.764 1.00 91.81 113 PRO A N 1
ATOM 872 C CA . PRO A 1 113 ? -18.463 -9.060 16.532 1.00 91.81 113 PRO A CA 1
ATOM 873 C C . PRO A 1 113 ? -16.933 -9.096 16.607 1.00 91.81 113 PRO A C 1
ATOM 875 O O . PRO A 1 113 ? -16.318 -10.028 16.101 1.00 91.81 113 PRO A O 1
ATOM 878 N N . SER A 1 114 ? -16.310 -8.094 17.240 1.00 90.12 114 SER A N 1
ATOM 879 C CA . SER A 1 114 ? -14.841 -8.008 17.326 1.00 90.12 114 SER A CA 1
ATOM 880 C C . SER A 1 114 ? -14.261 -8.588 18.618 1.00 90.12 114 SER A C 1
ATOM 882 O O . SER A 1 114 ? -13.046 -8.731 18.731 1.00 90.12 114 SER A O 1
ATOM 884 N N . GLY A 1 115 ? -15.098 -8.872 19.619 1.00 91.56 115 GLY A N 1
ATOM 885 C CA . GLY A 1 115 ? -14.675 -9.303 20.953 1.00 91.56 115 GLY A CA 1
ATOM 886 C C . GLY A 1 115 ? -13.971 -8.217 21.779 1.00 91.56 115 GLY A C 1
ATOM 887 O O . GLY A 1 115 ? -13.441 -8.512 22.850 1.00 91.56 115 GLY A O 1
ATOM 888 N N . ILE A 1 116 ? -13.935 -6.963 21.310 1.00 93.50 116 ILE A N 1
ATOM 889 C CA . ILE A 1 116 ? -13.238 -5.877 22.008 1.00 93.50 116 ILE A CA 1
ATOM 890 C C . ILE A 1 116 ? -14.007 -5.489 23.262 1.00 93.50 116 ILE A C 1
ATOM 892 O O . ILE A 1 116 ? -15.200 -5.190 23.219 1.00 93.50 116 ILE A O 1
ATOM 896 N N . VAL A 1 117 ? -13.271 -5.406 24.366 1.00 94.62 117 VAL A N 1
ATOM 897 C CA . VAL A 1 117 ? -13.781 -4.930 25.647 1.00 94.62 117 VAL A CA 1
ATOM 898 C C . VAL A 1 117 ? -13.128 -3.596 25.996 1.00 94.62 117 VAL A C 1
ATOM 900 O O . VAL A 1 117 ? -11.901 -3.440 25.953 1.00 94.62 117 VAL A O 1
ATOM 903 N N . VAL A 1 118 ? -13.954 -2.623 26.368 1.00 94.62 118 VAL A N 1
ATOM 904 C CA . VAL A 1 118 ? -13.526 -1.340 26.937 1.00 94.62 118 VAL A CA 1
ATOM 905 C C . VAL A 1 118 ? -14.274 -1.081 28.233 1.00 94.62 118 VAL A C 1
ATOM 907 O O . VAL A 1 118 ? -15.411 -1.517 28.401 1.00 94.62 118 VAL A O 1
ATOM 910 N N . ALA A 1 119 ? -13.637 -0.390 29.170 1.00 93.12 119 ALA A N 1
ATOM 911 C CA . ALA A 1 119 ? -14.258 -0.039 30.435 1.00 93.12 119 ALA A CA 1
ATOM 912 C C . ALA A 1 119 ? -13.797 1.341 30.902 1.00 93.12 119 ALA A C 1
ATOM 914 O O . ALA A 1 119 ? -12.643 1.710 30.693 1.00 93.12 119 ALA A O 1
ATOM 915 N N . CYS A 1 120 ? -14.699 2.075 31.550 1.00 91.06 120 CYS A N 1
ATOM 916 C CA . CYS A 1 120 ? -14.469 3.413 32.077 1.00 91.06 120 CYS A CA 1
ATOM 917 C C . CYS A 1 120 ? -15.185 3.570 33.423 1.00 91.06 120 CYS A C 1
ATOM 919 O O . CYS A 1 120 ? -16.326 3.132 33.605 1.00 91.06 120 CYS A O 1
ATOM 921 N N . GLN A 1 121 ? -14.491 4.191 34.374 1.00 89.31 121 GLN A N 1
ATOM 922 C CA . GLN A 1 121 ? -14.990 4.479 35.722 1.00 89.31 121 GLN A CA 1
ATOM 923 C C . GLN A 1 121 ? -14.490 5.832 36.253 1.00 89.31 121 GLN A C 1
ATOM 925 O O . GLN A 1 121 ? -14.464 6.046 37.462 1.00 89.31 121 GL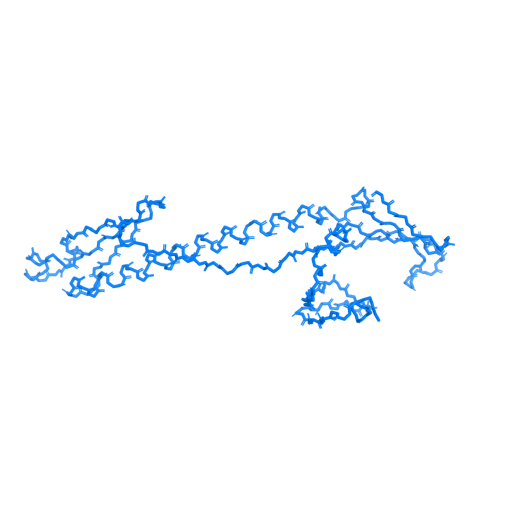N A O 1
ATOM 930 N N . GLU A 1 122 ? -14.037 6.714 35.360 1.00 84.88 122 GLU A N 1
ATOM 931 C CA . GLU A 1 122 ? -13.431 7.999 35.727 1.00 84.88 122 GLU A CA 1
ATOM 932 C C . GLU A 1 122 ? -14.461 8.966 36.313 1.00 84.88 122 GLU A C 1
ATOM 934 O O . GLU A 1 122 ? -14.187 9.667 37.286 1.00 84.88 122 GLU A O 1
ATOM 939 N N . GLU A 1 123 ? -15.664 8.980 35.742 1.00 86.38 123 GLU A N 1
ATOM 940 C CA . GLU A 1 123 ? -16.710 9.917 36.115 1.00 86.38 123 GLU A CA 1
ATOM 941 C C . GLU A 1 123 ? -17.629 9.357 37.199 1.00 86.38 123 GLU A C 1
ATOM 943 O O . GLU A 1 123 ? -17.830 8.147 37.365 1.00 86.38 123 GLU A O 1
ATOM 948 N N . ARG A 1 124 ? -18.269 10.273 37.930 1.00 82.38 124 ARG A N 1
ATOM 949 C CA . ARG A 1 124 ? -19.298 9.917 38.920 1.00 82.38 124 ARG A CA 1
ATOM 950 C C . ARG A 1 124 ? -20.606 9.470 38.260 1.00 82.38 124 ARG A C 1
ATOM 952 O O . ARG A 1 124 ? -21.373 8.743 38.887 1.00 82.38 124 ARG A O 1
ATOM 959 N N . SER A 1 125 ? -20.859 9.899 37.020 1.00 87.06 125 SER A N 1
ATOM 960 C CA . SER A 1 125 ? -22.070 9.582 36.258 1.00 87.06 125 SER A CA 1
ATOM 961 C C . SER A 1 125 ? -21.869 8.381 35.336 1.00 87.06 125 SER A C 1
ATOM 963 O O . SER A 1 125 ? -20.925 8.333 34.548 1.00 87.06 125 SER A O 1
ATOM 965 N N . GLN A 1 126 ? -22.820 7.445 35.370 1.00 87.62 126 GLN A N 1
ATOM 966 C CA . GLN A 1 126 ? -22.864 6.299 34.458 1.00 87.62 126 GLN A CA 1
ATOM 967 C C . GLN A 1 126 ? -22.967 6.735 32.987 1.00 87.62 126 GLN A C 1
ATOM 969 O O . GLN A 1 126 ? -22.354 6.113 32.125 1.00 87.62 126 GLN A O 1
ATOM 974 N N . VAL A 1 127 ? -23.732 7.793 32.692 1.00 90.56 127 VAL A N 1
ATOM 975 C CA . VAL A 1 127 ? -23.941 8.273 31.313 1.00 90.56 127 VAL A CA 1
ATOM 976 C C . VAL A 1 127 ? -22.629 8.786 30.726 1.00 90.56 127 VAL A C 1
ATOM 978 O O . VAL A 1 127 ? -22.249 8.379 29.634 1.00 90.56 127 VAL A O 1
ATOM 981 N N . GLN A 1 128 ? -21.883 9.579 31.497 1.00 90.88 128 GLN A N 1
ATOM 982 C CA . GLN A 1 128 ? -20.588 10.106 31.061 1.00 90.88 128 GLN A CA 1
ATOM 983 C C . GLN A 1 128 ? -19.554 8.983 30.874 1.00 90.88 128 GLN A C 1
ATOM 985 O O . GLN A 1 128 ? -18.825 8.968 29.886 1.00 90.88 128 GLN A O 1
ATOM 990 N N . ASN A 1 129 ? -19.534 7.987 31.770 1.00 91.00 129 ASN A N 1
ATOM 991 C CA . ASN A 1 129 ? -18.680 6.806 31.597 1.00 91.00 129 ASN A CA 1
ATOM 992 C C . ASN A 1 129 ? -19.081 5.973 30.369 1.00 91.00 129 ASN A C 1
ATOM 994 O O . ASN A 1 129 ? -18.211 5.441 29.683 1.00 91.00 129 ASN A O 1
ATOM 998 N N . ARG A 1 130 ? -20.381 5.872 30.054 1.00 91.62 130 ARG A N 1
ATOM 999 C CA . ARG A 1 130 ? -20.865 5.212 28.833 1.00 91.62 130 ARG A CA 1
ATOM 1000 C C . ARG A 1 130 ? -20.389 5.944 27.580 1.00 91.62 130 ARG A C 1
ATOM 1002 O O . ARG A 1 130 ? -19.900 5.284 26.670 1.00 91.62 130 ARG A O 1
ATOM 1009 N N . GLU A 1 131 ? -20.513 7.267 27.529 1.00 92.44 131 GLU A N 1
ATOM 1010 C CA . GLU A 1 131 ? -20.053 8.079 26.392 1.00 92.44 131 GLU A CA 1
ATOM 1011 C C . GLU A 1 131 ? -18.544 7.932 26.169 1.00 92.44 131 GLU A C 1
ATOM 1013 O O . GLU A 1 131 ? -18.116 7.647 25.050 1.00 92.44 131 GLU A O 1
ATOM 1018 N N . LYS A 1 132 ? -17.743 8.002 27.240 1.00 92.88 132 LYS A N 1
ATOM 1019 C CA . LYS A 1 132 ? -16.296 7.740 27.175 1.00 92.88 132 LYS A CA 1
ATOM 1020 C C . LYS A 1 132 ? -15.990 6.328 26.677 1.00 92.88 132 LYS A C 1
ATOM 1022 O O . LYS A 1 132 ? -15.166 6.160 25.782 1.00 92.88 132 LYS A O 1
ATOM 1027 N N . CYS A 1 133 ? -16.679 5.308 27.192 1.00 93.06 133 CYS A N 1
ATOM 1028 C CA . CYS A 1 133 ? -16.523 3.941 26.694 1.00 93.06 133 CYS A CA 1
ATOM 1029 C C . CYS A 1 133 ? -16.862 3.823 25.204 1.00 93.06 133 CYS A C 1
ATOM 1031 O O . CYS A 1 133 ? -16.138 3.143 24.484 1.00 93.06 133 CYS A O 1
ATOM 1033 N N . MET A 1 134 ? -17.925 4.474 24.725 1.00 92.38 134 MET A N 1
ATOM 1034 C CA . MET A 1 134 ? -18.280 4.467 23.300 1.00 92.38 134 MET A CA 1
ATOM 1035 C C . MET A 1 134 ? -17.176 5.097 22.445 1.00 92.38 134 MET A C 1
ATOM 1037 O O . MET A 1 134 ? -16.793 4.519 21.432 1.00 92.38 134 MET A O 1
ATOM 1041 N N . GLN A 1 135 ? -16.609 6.228 22.878 1.00 92.31 135 GLN A N 1
ATOM 1042 C CA . GLN A 1 135 ? -15.481 6.871 22.192 1.00 92.31 135 GLN A CA 1
ATOM 1043 C C . GLN A 1 135 ? -14.233 5.978 22.174 1.00 92.31 135 GLN A C 1
ATOM 1045 O O . GLN A 1 135 ? -13.597 5.817 21.134 1.00 92.31 135 GLN A O 1
ATOM 1050 N N . MET A 1 136 ? -13.902 5.346 23.304 1.00 92.75 136 MET A N 1
ATOM 1051 C CA . MET A 1 136 ? -12.787 4.398 23.388 1.00 92.75 136 MET A CA 1
ATOM 1052 C C . MET A 1 136 ? -13.006 3.181 22.485 1.00 92.75 136 MET A C 1
ATOM 1054 O O . MET A 1 136 ? -12.062 2.713 21.850 1.00 92.75 136 MET A O 1
ATOM 1058 N N . LEU A 1 137 ? -14.236 2.662 22.430 1.00 93.62 137 LEU A N 1
ATOM 1059 C CA . LEU A 1 137 ? -14.586 1.537 21.570 1.00 93.62 137 LEU A CA 1
ATOM 1060 C C . LEU A 1 137 ? -14.427 1.909 20.095 1.00 93.62 137 LEU A C 1
ATOM 1062 O O . LEU A 1 137 ? -13.772 1.175 19.360 1.00 93.62 137 LEU A O 1
ATOM 1066 N N . ALA A 1 138 ? -14.963 3.064 19.695 1.00 92.38 138 ALA A N 1
ATOM 1067 C CA . ALA A 1 138 ? -14.843 3.581 18.337 1.00 92.38 138 ALA A CA 1
ATOM 1068 C C . ALA A 1 138 ? -13.384 3.771 17.926 1.00 92.38 138 ALA A C 1
ATOM 1070 O O . ALA A 1 138 ? -12.974 3.294 16.873 1.00 92.38 138 ALA A O 1
ATOM 1071 N N . SER A 1 139 ? -12.576 4.379 18.797 1.00 92.56 139 SER A N 1
ATOM 1072 C CA . SER A 1 139 ? -11.149 4.572 18.547 1.00 92.56 139 SER A CA 1
ATOM 1073 C C . SER A 1 139 ? -10.408 3.244 18.356 1.00 92.56 139 SER A C 1
ATOM 1075 O O . SER A 1 139 ? -9.630 3.109 17.414 1.00 92.56 139 SER A O 1
ATOM 1077 N N . LYS A 1 140 ? -10.680 2.235 19.195 1.00 92.25 140 LYS A N 1
ATOM 1078 C CA . LYS A 1 140 ? -10.055 0.909 19.062 1.00 92.25 140 LYS A CA 1
ATOM 1079 C C . LYS A 1 140 ? -10.471 0.179 17.787 1.00 92.25 140 LYS A C 1
ATOM 1081 O O . LYS A 1 140 ? -9.626 -0.432 17.141 1.00 92.25 140 LYS A O 1
ATOM 1086 N N . LEU A 1 141 ? -11.759 0.213 17.447 1.00 91.81 141 LEU A N 1
ATOM 1087 C CA . LEU A 1 141 ? -12.266 -0.398 16.218 1.00 91.81 141 LEU A CA 1
ATOM 1088 C C . LEU A 1 141 ? -11.648 0.267 14.986 1.00 91.81 141 LEU A C 1
ATOM 1090 O O . LEU A 1 141 ? -11.184 -0.432 14.091 1.00 91.81 141 LEU A O 1
ATOM 1094 N N . TYR A 1 142 ? -11.553 1.598 14.995 1.00 92.50 142 TYR A N 1
ATOM 1095 C CA . TYR A 1 142 ? -10.942 2.368 13.916 1.00 92.50 142 TYR A CA 1
ATOM 1096 C C . TYR A 1 142 ? -9.470 2.007 13.735 1.00 92.50 142 TYR A C 1
ATOM 1098 O O . TYR A 1 142 ? -9.039 1.743 12.621 1.00 92.50 142 TYR A O 1
ATOM 1106 N N . GLN A 1 143 ? -8.708 1.908 14.826 1.00 90.69 143 GLN A N 1
ATOM 1107 C CA . GLN A 1 143 ? -7.300 1.507 14.767 1.00 90.69 143 GLN A CA 1
ATOM 1108 C C . GLN A 1 143 ? -7.107 0.109 14.172 1.00 90.69 143 GLN A C 1
ATOM 1110 O O . GLN A 1 143 ? -6.169 -0.103 13.408 1.00 90.69 143 GLN A O 1
ATOM 1115 N N . ILE A 1 144 ? -7.975 -0.848 14.512 1.00 90.56 144 ILE A N 1
ATOM 1116 C CA . ILE A 1 144 ? -7.906 -2.203 13.951 1.00 90.56 144 ILE A CA 1
ATOM 1117 C C . ILE A 1 144 ? -8.218 -2.185 12.459 1.00 90.56 144 ILE A C 1
ATOM 1119 O O . ILE A 1 144 ? -7.502 -2.816 11.683 1.00 90.56 144 ILE A O 1
ATOM 1123 N N . GLU A 1 145 ? -9.258 -1.461 12.059 1.00 89.25 145 GLU A N 1
ATOM 1124 C CA . GLU A 1 145 ? -9.662 -1.392 10.660 1.00 89.25 145 GLU A CA 1
ATOM 1125 C C . GLU A 1 145 ? -8.623 -0.658 9.807 1.00 89.25 145 GLU A C 1
ATOM 1127 O O . GLU A 1 145 ? -8.216 -1.149 8.756 1.00 89.25 145 GLU A O 1
ATOM 1132 N N . GLN A 1 146 ? -8.086 0.449 10.316 1.00 89.88 146 GLN A N 1
ATOM 1133 C CA . GLN A 1 146 ? -6.970 1.155 9.701 1.00 89.88 146 GLN A CA 1
ATOM 1134 C C . GLN A 1 146 ? -5.747 0.241 9.552 1.00 89.88 146 GLN A C 1
ATOM 1136 O O . GLN A 1 146 ? -5.195 0.130 8.460 1.00 89.88 146 GLN A O 1
ATOM 1141 N N . ALA A 1 147 ? -5.352 -0.473 10.611 1.00 89.38 147 ALA A N 1
ATOM 1142 C CA . ALA A 1 147 ? -4.228 -1.405 10.548 1.00 89.38 147 ALA A CA 1
ATOM 1143 C C . ALA A 1 147 ? -4.473 -2.540 9.539 1.00 89.38 147 ALA A C 1
ATOM 1145 O O . ALA A 1 147 ? -3.545 -2.973 8.852 1.00 89.38 147 ALA A O 1
ATOM 1146 N N . ARG A 1 148 ? -5.720 -3.013 9.410 1.00 88.75 148 ARG A N 1
ATOM 1147 C CA . ARG A 1 148 ? -6.116 -4.012 8.410 1.00 88.75 148 ARG A CA 1
ATOM 1148 C C . ARG A 1 148 ? -5.904 -3.472 6.995 1.00 88.75 148 ARG A C 1
ATOM 1150 O O . ARG A 1 148 ? -5.231 -4.141 6.209 1.00 88.75 148 ARG A O 1
ATOM 1157 N N . ILE A 1 149 ? -6.408 -2.274 6.694 1.00 88.38 149 ILE A N 1
ATOM 1158 C CA . ILE A 1 149 ? -6.256 -1.613 5.387 1.00 88.38 149 ILE A CA 1
ATOM 1159 C C . ILE A 1 149 ? -4.773 -1.378 5.074 1.00 88.38 149 ILE A C 1
ATOM 1161 O O . ILE A 1 149 ? -4.283 -1.815 4.032 1.00 88.38 149 ILE A O 1
ATOM 1165 N N . GLU A 1 150 ? -4.020 -0.786 6.001 1.00 87.56 150 GLU A N 1
ATOM 1166 C CA . GLU A 1 150 ? -2.586 -0.522 5.832 1.00 87.56 150 GLU A CA 1
ATOM 1167 C C . GLU A 1 150 ? -1.782 -1.808 5.601 1.00 87.56 150 GLU A C 1
ATOM 1169 O O . GLU A 1 150 ? -0.889 -1.849 4.746 1.00 87.56 150 GLU A O 1
ATOM 1174 N N . SER A 1 151 ? -2.104 -2.882 6.329 1.00 88.50 151 SER A N 1
ATOM 1175 C CA . SER A 1 151 ? -1.438 -4.176 6.160 1.00 88.50 151 SER A CA 1
ATOM 1176 C C . SER A 1 151 ? -1.709 -4.787 4.784 1.00 88.50 151 SER A C 1
ATOM 1178 O O . SER A 1 151 ? -0.777 -5.291 4.149 1.00 88.50 151 SER A O 1
ATOM 1180 N N . ALA A 1 152 ? -2.948 -4.682 4.291 1.00 87.38 152 ALA A N 1
ATOM 1181 C CA . ALA A 1 152 ? -3.334 -5.169 2.975 1.00 87.38 152 ALA A CA 1
ATOM 1182 C C . ALA A 1 152 ? -2.558 -4.424 1.883 1.00 87.38 152 ALA A C 1
ATOM 1184 O O . ALA A 1 152 ? -1.874 -5.060 1.080 1.00 87.38 152 ALA A O 1
ATOM 1185 N N . VAL A 1 153 ? -2.542 -3.090 1.930 1.00 87.25 153 VAL A N 1
ATOM 1186 C CA . VAL A 1 153 ? -1.830 -2.273 0.939 1.00 87.25 153 VAL A CA 1
ATOM 1187 C C . VAL A 1 153 ? -0.318 -2.491 1.001 1.00 87.25 153 VAL A C 1
ATOM 1189 O O . VAL A 1 153 ? 0.344 -2.613 -0.029 1.00 87.25 153 VAL A O 1
ATOM 1192 N N . THR A 1 154 ? 0.252 -2.607 2.202 1.00 87.12 154 THR A N 1
ATOM 1193 C CA . THR A 1 154 ? 1.684 -2.900 2.367 1.00 87.12 154 THR A CA 1
ATOM 1194 C C . THR A 1 154 ? 2.043 -4.258 1.768 1.00 87.12 154 THR A C 1
ATOM 1196 O O . THR A 1 154 ? 3.085 -4.396 1.120 1.00 87.12 154 THR A O 1
ATOM 1199 N N . SER A 1 155 ? 1.191 -5.267 1.967 1.00 88.38 155 SER A N 1
ATOM 1200 C CA . SER A 1 155 ? 1.391 -6.598 1.395 1.00 88.38 155 SER A CA 1
ATOM 1201 C C . SER A 1 155 ? 1.293 -6.581 -0.134 1.00 88.38 155 SER A C 1
ATOM 1203 O O . SER A 1 155 ? 2.156 -7.151 -0.803 1.00 88.38 155 SER A O 1
ATOM 1205 N N . GLU A 1 156 ? 0.327 -5.844 -0.688 1.00 88.19 156 GLU A N 1
ATOM 1206 C CA . GLU A 1 156 ? 0.151 -5.680 -2.129 1.00 88.19 156 GLU A CA 1
ATOM 1207 C C . GLU A 1 156 ? 1.354 -4.961 -2.748 1.00 88.19 156 GLU A C 1
ATOM 1209 O O . GLU A 1 156 ? 1.968 -5.482 -3.681 1.00 88.19 156 GLU A O 1
ATOM 1214 N N . ARG A 1 157 ? 1.790 -3.837 -2.165 1.00 89.25 157 ARG A N 1
ATOM 1215 C CA . ARG A 1 157 ? 2.995 -3.112 -2.598 1.00 89.25 157 ARG A CA 1
ATOM 1216 C C . ARG A 1 157 ? 4.222 -4.020 -2.615 1.00 89.25 157 ARG A C 1
ATOM 1218 O O . ARG A 1 157 ? 4.973 -4.023 -3.589 1.00 89.25 157 ARG A O 1
ATOM 1225 N N . ARG A 1 158 ? 4.430 -4.800 -1.548 1.00 88.00 158 ARG A N 1
ATOM 1226 C CA . ARG A 1 158 ? 5.545 -5.757 -1.461 1.00 88.00 158 ARG A CA 1
ATOM 1227 C C . ARG A 1 158 ? 5.464 -6.823 -2.549 1.00 88.00 158 ARG A C 1
ATOM 1229 O O . ARG A 1 158 ? 6.496 -7.166 -3.114 1.00 88.00 158 ARG A O 1
ATOM 1236 N N . SER A 1 159 ? 4.266 -7.314 -2.862 1.00 87.62 159 SER A N 1
ATOM 1237 C CA . SER A 1 159 ? 4.072 -8.305 -3.925 1.00 87.62 159 SER A CA 1
ATOM 1238 C C . SER A 1 159 ? 4.382 -7.754 -5.321 1.00 87.62 159 SER A C 1
ATOM 1240 O O . SER A 1 159 ? 4.959 -8.470 -6.132 1.00 87.62 159 SER A O 1
ATOM 1242 N N . GLN A 1 160 ? 4.068 -6.479 -5.581 1.00 87.38 160 GLN A N 1
ATOM 1243 C CA . GLN A 1 160 ? 4.351 -5.829 -6.864 1.00 87.38 160 GLN A CA 1
ATOM 1244 C C . GLN A 1 160 ? 5.848 -5.543 -7.050 1.00 87.38 160 GLN A C 1
ATOM 1246 O O . GLN A 1 160 ? 6.398 -5.763 -8.122 1.00 87.38 160 GLN A O 1
ATOM 1251 N N . VAL A 1 161 ? 6.515 -5.040 -6.008 1.00 85.38 161 VAL A N 1
ATOM 1252 C CA . VAL A 1 161 ? 7.926 -4.614 -6.070 1.00 85.38 161 VAL A CA 1
ATOM 1253 C C . VAL A 1 161 ? 8.896 -5.795 -5.954 1.00 85.38 161 VAL A C 1
ATOM 1255 O O . VAL A 1 161 ? 9.994 -5.752 -6.517 1.00 85.38 161 VAL A O 1
ATOM 1258 N N . GLY A 1 162 ? 8.501 -6.843 -5.228 1.00 85.38 162 GLY A N 1
ATOM 1259 C CA . GLY A 1 162 ? 9.336 -8.010 -4.974 1.00 85.38 162 GLY A CA 1
ATOM 1260 C C . GLY A 1 162 ? 10.633 -7.643 -4.251 1.00 85.38 162 GLY A C 1
ATOM 1261 O O . GLY A 1 162 ? 10.642 -6.858 -3.300 1.00 85.38 162 GLY A O 1
ATOM 1262 N N . THR A 1 163 ? 11.743 -8.215 -4.712 1.00 84.62 163 THR A N 1
ATOM 1263 C CA . THR A 1 163 ? 13.092 -7.934 -4.194 1.00 84.62 163 THR A CA 1
ATOM 1264 C C . THR A 1 163 ? 13.818 -6.837 -4.979 1.00 84.62 163 THR A C 1
ATOM 1266 O O . THR A 1 163 ? 14.944 -6.474 -4.636 1.00 84.62 163 THR A O 1
ATOM 1269 N N . GLY A 1 164 ? 13.206 -6.314 -6.050 1.00 83.12 164 GLY A N 1
ATOM 1270 C CA . GLY A 1 164 ? 13.824 -5.333 -6.950 1.00 83.12 164 GLY A CA 1
ATOM 1271 C C . GLY A 1 164 ? 14.962 -5.899 -7.810 1.00 83.12 164 GLY A C 1
ATOM 1272 O O . GLY A 1 164 ? 15.735 -5.147 -8.419 1.00 83.12 164 GLY A O 1
ATOM 1273 N N . MET A 1 165 ? 15.085 -7.228 -7.866 1.00 84.19 165 MET A N 1
ATOM 1274 C CA . MET A 1 165 ? 16.169 -7.924 -8.553 1.00 84.19 165 MET A CA 1
ATOM 1275 C C . MET A 1 165 ? 15.931 -8.051 -10.062 1.00 84.19 165 MET A C 1
ATOM 1277 O O . MET A 1 165 ? 14.810 -8.073 -10.563 1.00 84.19 165 MET A O 1
ATOM 1281 N N . ARG A 1 166 ? 17.024 -8.219 -10.819 1.00 83.19 166 ARG A N 1
ATOM 1282 C CA . ARG A 1 166 ? 17.030 -8.299 -12.301 1.00 83.19 166 ARG A CA 1
ATOM 1283 C C . ARG A 1 166 ? 16.193 -9.452 -12.882 1.00 83.19 166 ARG A C 1
ATOM 1285 O O . ARG A 1 166 ? 15.903 -9.463 -14.084 1.00 83.19 166 ARG A O 1
ATOM 1292 N N . ASN A 1 167 ? 15.880 -10.436 -12.051 1.00 83.50 167 ASN A N 1
ATOM 1293 C CA . ASN A 1 167 ? 15.231 -11.690 -12.412 1.00 83.50 167 ASN A CA 1
ATOM 1294 C C . ASN A 1 167 ? 13.707 -11.511 -12.477 1.00 83.50 167 ASN A C 1
ATOM 1296 O O . ASN A 1 167 ? 13.061 -12.168 -13.281 1.00 83.50 167 ASN A O 1
ATOM 1300 N N . GLU A 1 168 ? 13.171 -10.578 -11.689 1.00 83.62 168 GLU A N 1
ATOM 1301 C CA . GLU A 1 168 ? 11.739 -10.308 -11.480 1.00 83.62 168 GLU A CA 1
ATOM 1302 C C . GLU A 1 168 ? 11.218 -9.206 -12.424 1.00 83.62 168 GLU A C 1
ATOM 1304 O O . GLU A 1 168 ? 10.276 -8.479 -12.121 1.00 83.62 168 GLU A O 1
ATOM 1309 N N . ARG A 1 169 ? 11.885 -9.021 -13.569 1.00 88.81 169 ARG A N 1
ATOM 1310 C CA . ARG A 1 169 ? 11.598 -7.917 -14.489 1.00 88.81 169 ARG A CA 1
ATOM 1311 C C . ARG A 1 169 ? 10.308 -8.154 -15.274 1.00 88.81 169 ARG A C 1
ATOM 1313 O O . ARG A 1 169 ? 10.155 -9.205 -15.887 1.00 88.81 169 ARG A O 1
ATOM 1320 N N . ILE A 1 170 ? 9.473 -7.126 -15.356 1.00 93.75 170 ILE A N 1
ATOM 1321 C CA . ILE A 1 170 ? 8.308 -7.093 -16.254 1.00 93.75 170 ILE A CA 1
ATOM 1322 C C . ILE A 1 170 ? 8.670 -6.486 -17.613 1.00 93.75 170 ILE A C 1
ATOM 1324 O O . ILE A 1 170 ? 8.088 -6.817 -18.638 1.00 93.75 170 ILE A O 1
ATOM 1328 N N . ARG A 1 171 ? 9.677 -5.601 -17.640 1.00 95.00 171 ARG A N 1
ATOM 1329 C CA . ARG A 1 171 ? 10.070 -4.854 -18.838 1.00 95.00 171 ARG A CA 1
ATOM 1330 C C . ARG A 1 171 ? 11.566 -4.593 -18.862 1.00 95.00 171 ARG A C 1
ATOM 1332 O O . ARG A 1 171 ? 12.198 -4.350 -17.834 1.00 95.00 171 ARG A O 1
ATOM 1339 N N . THR A 1 172 ? 12.155 -4.654 -20.052 1.00 95.50 172 THR A N 1
ATOM 1340 C CA . THR A 1 172 ? 13.570 -4.352 -20.296 1.00 95.50 172 THR A CA 1
ATOM 1341 C C . THR A 1 172 ? 13.719 -3.245 -21.329 1.00 95.50 172 THR A C 1
ATOM 1343 O O . THR A 1 172 ? 13.244 -3.383 -22.450 1.00 95.50 172 THR A O 1
ATOM 1346 N N . TYR A 1 173 ? 14.440 -2.189 -20.967 1.00 96.19 173 TYR A N 1
ATOM 1347 C CA . TYR A 1 173 ? 14.802 -1.061 -21.818 1.00 96.19 173 TYR A CA 1
ATOM 1348 C C . TYR A 1 173 ? 16.266 -1.208 -22.234 1.00 96.19 173 TYR A C 1
ATOM 1350 O O . TYR A 1 173 ? 17.174 -1.081 -21.411 1.00 96.19 173 TYR A O 1
ATOM 1358 N N . ASN A 1 174 ? 16.510 -1.509 -23.504 1.00 95.25 174 ASN A N 1
ATOM 1359 C CA . ASN A 1 174 ? 17.840 -1.711 -24.063 1.00 95.25 174 ASN A CA 1
ATOM 1360 C C . ASN A 1 174 ? 18.204 -0.531 -24.969 1.00 95.25 174 ASN A C 1
ATOM 1362 O O . ASN A 1 174 ? 17.780 -0.466 -26.122 1.00 95.25 174 ASN A O 1
ATOM 1366 N N . PHE A 1 175 ? 19.001 0.395 -24.435 1.00 94.38 175 PHE A N 1
ATOM 1367 C CA . PHE A 1 175 ? 19.413 1.603 -25.148 1.00 94.38 175 PHE A CA 1
ATOM 1368 C C . PHE A 1 175 ? 20.376 1.323 -26.313 1.00 94.38 175 PHE A C 1
ATOM 1370 O O . PHE A 1 175 ? 20.119 1.846 -27.394 1.00 94.38 175 PHE A O 1
ATOM 1377 N N . PRO A 1 176 ? 21.419 0.475 -26.173 1.00 91.88 176 PRO A N 1
ATOM 1378 C CA . PRO A 1 176 ? 22.318 0.158 -27.288 1.00 91.88 176 PRO A CA 1
ATOM 1379 C C . PRO A 1 176 ? 21.616 -0.403 -28.531 1.00 91.88 176 PRO A C 1
ATOM 1381 O O . PRO A 1 176 ? 22.088 -0.205 -29.644 1.00 91.88 176 PRO A O 1
ATOM 1384 N N . GLN A 1 177 ? 20.501 -1.114 -28.343 1.00 92.12 177 GLN A N 1
ATOM 1385 C CA . GLN A 1 177 ? 19.711 -1.708 -29.427 1.00 92.12 177 GLN A CA 1
ATOM 1386 C C . GLN A 1 177 ? 18.438 -0.912 -29.756 1.00 92.12 177 GLN A C 1
ATOM 1388 O O . GLN A 1 177 ? 17.676 -1.343 -30.616 1.00 92.12 177 GLN A O 1
ATOM 1393 N N . GLY A 1 178 ? 18.166 0.196 -29.054 1.00 93.81 178 GLY A N 1
ATOM 1394 C CA . GLY A 1 178 ? 16.941 0.985 -29.226 1.00 93.81 178 GLY A CA 1
ATOM 1395 C C . GLY A 1 178 ? 15.648 0.188 -29.015 1.00 93.81 178 GLY A C 1
ATOM 1396 O O . GLY A 1 178 ? 14.652 0.446 -29.685 1.00 93.81 178 GLY A O 1
ATOM 1397 N N . ARG A 1 179 ? 15.658 -0.815 -28.128 1.00 95.75 179 ARG A N 1
ATOM 1398 C CA . ARG A 1 179 ? 14.578 -1.805 -27.995 1.00 95.75 179 ARG A CA 1
ATOM 1399 C C . ARG A 1 179 ? 13.982 -1.823 -26.594 1.00 95.75 179 ARG A C 1
ATOM 1401 O O . ARG A 1 179 ? 14.713 -1.808 -25.606 1.00 95.75 179 ARG A O 1
ATOM 1408 N N . VAL A 1 180 ? 12.662 -1.968 -26.519 1.00 95.75 180 VAL A N 1
ATOM 1409 C CA . VAL A 1 180 ? 11.927 -2.270 -25.283 1.00 95.75 180 VAL A CA 1
ATOM 1410 C C . VAL A 1 180 ? 11.288 -3.653 -25.411 1.00 95.75 180 VAL A C 1
ATOM 1412 O O . VAL A 1 180 ? 10.815 -4.021 -26.485 1.00 95.75 180 VAL A O 1
ATOM 1415 N N . THR A 1 181 ? 11.336 -4.454 -24.350 1.00 94.88 181 THR A N 1
ATOM 1416 C CA . THR A 1 181 ? 10.767 -5.810 -24.323 1.00 94.88 181 THR A CA 1
ATOM 1417 C C . THR A 1 181 ? 9.994 -6.033 -23.034 1.00 94.88 181 THR A C 1
ATOM 1419 O O . THR A 1 181 ? 10.595 -5.968 -21.959 1.00 94.88 181 THR A O 1
ATOM 1422 N N . ASP A 1 182 ? 8.707 -6.332 -23.174 1.00 93.56 182 ASP A N 1
ATOM 1423 C CA . ASP A 1 182 ? 7.819 -6.804 -22.106 1.00 93.56 182 ASP A CA 1
ATOM 1424 C C . ASP A 1 182 ? 7.948 -8.326 -21.960 1.00 93.56 182 ASP A C 1
ATOM 1426 O O . ASP A 1 182 ? 8.165 -9.013 -22.963 1.00 93.56 182 ASP A O 1
ATOM 1430 N N . HIS A 1 183 ? 7.895 -8.832 -20.724 1.00 89.06 183 HIS A N 1
ATOM 1431 C CA . HIS A 1 183 ? 8.049 -10.255 -20.373 1.00 89.06 183 HIS A CA 1
ATOM 1432 C C . HIS A 1 183 ? 6.734 -10.848 -19.877 1.00 89.06 183 HIS A C 1
ATOM 1434 O O . HIS A 1 183 ? 5.940 -10.095 -19.271 1.00 89.06 183 HIS A O 1
#

Foldseek 3Di:
DVLVVQVKDKAWDDFAADPVGDTPDTDIDIDDDCPLVVCVLVQAKEKEWADDPPDPPRDIDIAIDGDDRDDDFDQQDDDDDPVQKDKDWAQDDDPDPPLSVPDGQKIWIARNVVRDIDIADPDSHNVVRVVVRVVVVRVVSNVVSVVVRVVVVVVRSCVRYPPSDPVTHQKYHYPVVRDIDGD

Sequence (183 aa):
MYAEAKHWTVTLLNYNETELGGVKEADFEIQGAGAYSRLKFESGVHRVQRVPETESGGRVHTSTATVAVLPEMEQAEVDIRPEDIEMQVYRSSGAGGQHINKTSSAVRLIHKPSGIVVACQEERSQVQNREKCMQMLASKLYQIEQARIESAVTSERRSQVGTGMRNERIRTYNFPQGRVTDH

InterPro domains:
  IPR000352 Peptide chain release factor class I [PF00472] (75-183)
  IPR000352 Peptide chain release factor class I [PS00745] (91-107)
  IPR005139 Peptide chain release factor [PF03462] (2-67)
  IPR045853 Peptide chain release factor class I superfamily [SSF75620] (2-183)
  IPR050057 Prokaryotic/Mitochondrial Release Factor [PTHR43804] (2-183)

Secondary structure (DSSP, 8-state):
-HHHHTT-EEEEEEEEE-TTSSEEEEEEEEESTTHHHHHGGG-EEEEEEE--TT-TT-PPEEEEEEE---PPPPP------GGGEEEEEEPPPSS--HHHHH---EEEEEETTTTEEEEE--SSSHHHHHHHHHHHHHHHHHHHHHHHHHHHHHHHHHHHHTT--TTSEEEEEETTTTEEEE-

Radius of gyration: 27.63 Å; chains: 1; bounding box: 62×27×80 Å

Organism: NCBI:txid408170